Protein AF-A0A936RXZ1-F1 (afdb_monomer)

pLDDT: mean 81.0, std 16.96, range [34.03, 96.5]

Sequence (106 aa):
MSQTKLLEVGDKVYSTYLGKVRDLHIIDRVTKTLAISGGMRFRRDYDFRIYESGEHFSTCDYKIETPELAKEYFLLQFSRKLAKTDFSKFSEEKMTAIMNLIENNQ

Secondary structure (DSSP, 8-state):
----PPP-TT-EEEEEETTEEEEEEE--EE-SSEEEETTEEEESS--S----SSS----EEEEE--HHHHHHHHHHHHHHHHHH--GGGS-HHHHHHHHHHHHTT-

Structure (mmCIF, N/CA/C/O backbone):
data_AF-A0A936RXZ1-F1
#
_entry.id   AF-A0A936RXZ1-F1
#
loop_
_atom_site.group_PDB
_atom_site.id
_atom_site.type_symbol
_atom_site.label_atom_id
_atom_site.label_alt_id
_atom_site.label_comp_id
_atom_site.label_asym_id
_atom_site.label_entity_id
_atom_site.label_seq_id
_atom_site.pdbx_PDB_ins_code
_atom_site.Cartn_x
_atom_site.Cartn_y
_atom_site.Cartn_z
_atom_site.occupancy
_atom_site.B_iso_or_equiv
_atom_site.auth_seq_id
_atom_site.auth_comp_id
_atom_site.auth_asym_id
_atom_site.auth_atom_id
_atom_site.pdbx_PDB_model_num
ATOM 1 N N . MET A 1 1 ? 27.623 4.018 -11.075 1.00 38.81 1 MET A N 1
ATOM 2 C CA . MET A 1 1 ? 26.546 3.642 -12.015 1.00 38.81 1 MET A CA 1
ATOM 3 C C . MET A 1 1 ? 25.399 3.101 -11.181 1.00 38.81 1 MET A C 1
ATOM 5 O O . MET A 1 1 ? 25.616 2.124 -10.479 1.00 38.81 1 MET A O 1
ATOM 9 N N . SER A 1 2 ? 24.248 3.777 -11.151 1.00 44.78 2 SER A N 1
ATOM 10 C CA . SER A 1 2 ? 23.063 3.276 -10.441 1.00 44.78 2 SER A CA 1
ATOM 11 C C . SER A 1 2 ? 22.471 2.130 -11.262 1.00 44.78 2 SER A C 1
ATOM 13 O O . SER A 1 2 ? 22.161 2.331 -12.434 1.00 44.78 2 SER A O 1
ATOM 15 N N . GLN A 1 3 ? 22.394 0.921 -10.705 1.00 50.34 3 GLN A N 1
ATOM 16 C CA . GLN A 1 3 ? 21.667 -0.176 -11.344 1.00 50.34 3 GLN A CA 1
ATOM 17 C C . GLN A 1 3 ? 20.174 0.159 -11.304 1.00 50.34 3 GLN A C 1
ATOM 19 O O . GLN A 1 3 ? 19.572 0.201 -10.234 1.00 50.34 3 GLN A O 1
ATOM 24 N N . THR A 1 4 ? 19.574 0.396 -12.468 1.00 61.97 4 THR A N 1
ATOM 25 C CA . THR A 1 4 ? 18.123 0.529 -12.601 1.00 61.97 4 THR A CA 1
ATOM 26 C C . THR A 1 4 ? 17.476 -0.817 -12.274 1.00 61.97 4 THR A C 1
ATOM 28 O O . THR A 1 4 ? 17.585 -1.769 -13.051 1.00 61.97 4 THR A O 1
ATOM 31 N N . LYS A 1 5 ? 16.834 -0.923 -11.106 1.00 73.62 5 LYS A N 1
ATOM 32 C CA . LYS A 1 5 ? 16.063 -2.113 -10.729 1.00 73.62 5 LYS A CA 1
ATOM 33 C C . LYS A 1 5 ? 14.838 -2.217 -11.645 1.00 73.62 5 LYS A C 1
ATOM 35 O O . LYS A 1 5 ? 14.095 -1.250 -11.800 1.00 73.62 5 LYS A O 1
ATOM 40 N N . LEU A 1 6 ? 14.625 -3.391 -12.239 1.00 86.38 6 LEU A N 1
ATOM 41 C CA . LEU A 1 6 ? 13.404 -3.683 -12.988 1.00 86.38 6 LEU A CA 1
ATOM 42 C C . LEU A 1 6 ? 12.284 -4.087 -12.024 1.00 86.38 6 LEU A C 1
ATOM 44 O O . LEU A 1 6 ? 12.538 -4.818 -11.072 1.00 86.38 6 LEU A O 1
ATOM 48 N N . LEU A 1 7 ? 11.055 -3.653 -12.304 1.00 88.75 7 LEU A N 1
ATOM 49 C CA . LEU A 1 7 ? 9.866 -4.134 -11.608 1.00 88.75 7 LEU A CA 1
ATOM 50 C C . LEU A 1 7 ? 9.589 -5.601 -11.955 1.00 88.75 7 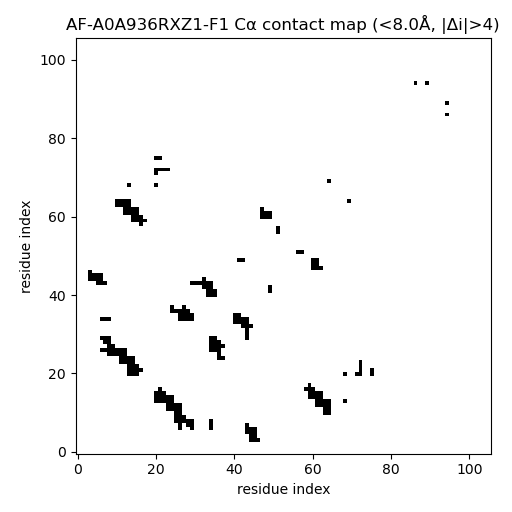LEU A C 1
ATOM 52 O O . LEU A 1 7 ? 9.655 -6.014 -13.123 1.00 88.75 7 LEU A O 1
ATOM 56 N N . GLU A 1 8 ? 9.221 -6.357 -10.929 1.00 92.69 8 GLU A N 1
ATOM 57 C CA . GLU A 1 8 ? 8.891 -7.777 -10.987 1.00 92.69 8 GLU A CA 1
ATOM 58 C C . GLU A 1 8 ? 7.514 -8.063 -10.376 1.00 92.69 8 GLU A C 1
ATOM 60 O O . GLU A 1 8 ? 6.924 -7.231 -9.688 1.00 92.69 8 GLU A O 1
ATOM 65 N N . VAL A 1 9 ? 6.968 -9.250 -10.652 1.00 95.00 9 VAL A N 1
ATOM 66 C CA . VAL A 1 9 ? 5.714 -9.695 -10.025 1.00 95.00 9 VAL A CA 1
ATOM 67 C C . VAL A 1 9 ? 5.915 -9.790 -8.514 1.00 95.00 9 VAL A C 1
ATOM 69 O O . VAL A 1 9 ? 6.897 -10.360 -8.049 1.00 95.00 9 VAL A O 1
ATOM 72 N N . GLY A 1 10 ? 4.974 -9.237 -7.754 1.00 95.00 10 GLY A N 1
ATOM 73 C CA . GLY A 1 10 ? 5.043 -9.137 -6.300 1.00 95.00 10 GLY A CA 1
ATOM 74 C C . GLY A 1 10 ? 5.686 -7.848 -5.786 1.00 95.00 10 GLY A C 1
ATOM 75 O O . GLY A 1 10 ? 5.509 -7.541 -4.606 1.00 95.00 10 GLY A O 1
ATOM 76 N N . ASP A 1 11 ? 6.357 -7.059 -6.638 1.00 92.50 11 ASP A N 1
ATOM 77 C CA . ASP A 1 11 ? 6.812 -5.730 -6.232 1.00 92.50 11 ASP A CA 1
ATOM 78 C C . ASP A 1 11 ? 5.610 -4.858 -5.851 1.00 92.50 11 ASP A C 1
ATOM 80 O O . ASP A 1 11 ? 4.525 -4.915 -6.439 1.00 92.50 11 ASP A O 1
ATOM 84 N N . LYS A 1 12 ? 5.831 -4.019 -4.845 1.00 93.38 12 LYS A N 1
ATOM 85 C CA . LYS A 1 12 ? 4.844 -3.090 -4.313 1.00 93.38 12 LYS A CA 1
ATOM 86 C C . LYS A 1 12 ? 5.200 -1.674 -4.726 1.00 93.38 12 LYS A C 1
ATOM 88 O O . LYS A 1 12 ? 6.317 -1.209 -4.494 1.00 93.38 12 LYS A O 1
ATOM 93 N N . VAL A 1 13 ? 4.226 -0.991 -5.308 1.00 90.81 13 VAL A N 1
ATOM 94 C CA . VAL A 1 13 ? 4.333 0.378 -5.798 1.00 90.81 13 VAL A CA 1
ATOM 95 C C . VAL A 1 13 ? 3.270 1.220 -5.108 1.00 90.81 13 VAL A C 1
ATOM 97 O O . VAL A 1 13 ? 2.076 0.971 -5.242 1.00 90.81 13 VAL A O 1
ATOM 100 N N . TYR A 1 14 ? 3.703 2.224 -4.361 1.00 91.12 14 TYR A N 1
ATOM 101 C CA . TYR A 1 14 ? 2.838 3.155 -3.654 1.00 91.12 14 TYR A CA 1
ATOM 102 C C . TYR A 1 14 ? 2.556 4.369 -4.528 1.00 91.12 14 TYR A C 1
ATOM 104 O O . TYR A 1 14 ? 3.485 4.957 -5.083 1.00 91.12 14 TYR A O 1
ATOM 112 N N . SER A 1 15 ? 1.290 4.768 -4.619 1.00 89.62 15 SER A N 1
ATOM 113 C CA . SER A 1 15 ? 0.923 6.071 -5.166 1.00 89.62 15 SER A CA 1
ATOM 114 C C . SER A 1 15 ? 1.011 7.126 -4.067 1.00 89.62 15 SER A C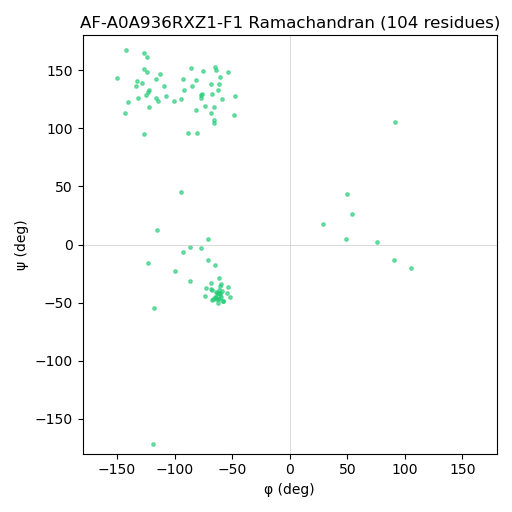 1
ATOM 116 O O . SER A 1 15 ? 0.584 6.921 -2.925 1.00 89.62 15 SER A O 1
ATOM 118 N N . THR A 1 16 ? 1.587 8.272 -4.401 1.00 86.62 16 THR A N 1
ATOM 119 C CA . THR A 1 16 ? 1.745 9.409 -3.501 1.00 86.62 16 THR A CA 1
ATOM 120 C C . THR A 1 16 ? 1.213 10.670 -4.162 1.00 86.62 16 THR A C 1
ATOM 122 O O . THR A 1 16 ? 1.428 10.890 -5.346 1.00 86.62 16 THR A O 1
ATOM 125 N N . TYR A 1 17 ? 0.519 11.508 -3.401 1.00 83.94 17 TYR A N 1
ATOM 126 C CA . TYR A 1 17 ? -0.000 12.794 -3.862 1.00 83.94 17 TYR A CA 1
ATOM 127 C C . TYR A 1 17 ? 0.374 13.862 -2.842 1.00 83.94 17 TYR A C 1
ATOM 129 O O . TYR A 1 17 ? 0.095 13.695 -1.652 1.00 83.94 17 TYR A O 1
ATOM 137 N N . LEU A 1 18 ? 1.023 14.940 -3.297 1.00 83.62 18 LEU A N 1
ATOM 138 C CA . LEU A 1 18 ? 1.557 16.000 -2.428 1.00 83.62 18 LEU A CA 1
ATOM 139 C C . LEU A 1 18 ? 2.402 15.434 -1.270 1.00 83.62 18 LEU A C 1
ATOM 141 O O . LEU A 1 18 ? 2.243 15.814 -0.111 1.00 83.62 18 LEU A O 1
ATOM 145 N N . GLY A 1 19 ? 3.261 14.460 -1.584 1.00 80.06 19 GLY A N 1
ATOM 146 C CA . GLY A 1 19 ? 4.160 13.826 -0.619 1.00 80.06 19 GLY A CA 1
ATOM 147 C C . GLY A 1 19 ? 3.511 12.823 0.340 1.00 80.06 19 GLY A C 1
ATOM 148 O O . GLY A 1 19 ? 4.222 12.278 1.172 1.00 80.06 19 GLY A O 1
ATOM 149 N N . LYS A 1 20 ? 2.204 12.545 0.233 1.00 86.50 20 LYS A N 1
ATOM 150 C CA . LYS A 1 20 ? 1.501 11.588 1.105 1.00 86.50 20 LYS A CA 1
ATOM 151 C C . LYS A 1 20 ? 1.111 10.322 0.357 1.00 86.50 20 LYS A C 1
ATOM 153 O O . LYS A 1 20 ? 0.557 10.419 -0.738 1.00 86.50 20 LYS A O 1
ATOM 158 N N . VAL A 1 21 ? 1.319 9.155 0.969 1.00 92.12 21 VAL A N 1
ATOM 159 C CA . VAL A 1 21 ? 0.831 7.873 0.437 1.00 92.12 21 VAL A CA 1
ATOM 160 C C . VAL A 1 21 ? -0.698 7.868 0.334 1.00 92.12 21 VAL A C 1
ATOM 162 O O . VAL A 1 21 ? -1.402 8.353 1.223 1.00 92.12 21 VAL A O 1
ATOM 165 N N . ARG A 1 22 ? -1.220 7.325 -0.770 1.00 91.19 22 ARG A N 1
ATOM 166 C CA . ARG A 1 22 ? -2.656 7.213 -1.051 1.00 91.19 22 ARG A CA 1
ATOM 167 C C . ARG A 1 22 ? -3.099 5.767 -1.186 1.00 91.19 22 ARG A C 1
ATOM 169 O O . ARG A 1 22 ? -4.005 5.362 -0.456 1.00 91.19 22 ARG A O 1
ATOM 176 N N . ASP A 1 23 ? -2.449 5.023 -2.074 1.00 91.75 23 ASP A N 1
ATOM 177 C CA . ASP A 1 23 ? -2.793 3.644 -2.401 1.00 91.75 23 ASP A CA 1
ATOM 178 C C . ASP A 1 23 ? -1.545 2.788 -2.650 1.00 91.75 23 ASP A C 1
ATOM 180 O O . ASP A 1 23 ? -0.423 3.288 -2.769 1.00 91.75 23 ASP A O 1
ATOM 184 N N . LEU A 1 24 ? -1.765 1.476 -2.693 1.00 94.25 24 LEU A N 1
ATOM 185 C CA . LEU A 1 24 ? -0.760 0.452 -2.940 1.00 94.25 24 LEU A CA 1
ATOM 186 C C . LEU A 1 24 ? -1.177 -0.383 -4.151 1.00 94.25 24 LEU A C 1
ATOM 188 O O . LEU A 1 24 ? -2.289 -0.907 -4.205 1.00 94.25 24 LEU A O 1
ATOM 192 N N . HIS A 1 25 ? -0.239 -0.567 -5.070 1.00 92.81 25 HIS A N 1
ATOM 193 C CA . HIS A 1 25 ? -0.348 -1.414 -6.245 1.00 92.81 25 HIS A CA 1
ATOM 194 C C . HIS A 1 25 ? 0.652 -2.559 -6.111 1.00 92.81 25 HIS A C 1
ATOM 196 O O . HIS A 1 25 ? 1.848 -2.328 -5.942 1.00 92.81 25 HIS A O 1
ATOM 202 N N . ILE A 1 26 ? 0.169 -3.796 -6.174 1.00 95.62 26 ILE A N 1
ATOM 203 C CA . ILE A 1 26 ? 1.023 -4.989 -6.199 1.00 95.62 26 ILE A CA 1
ATOM 204 C C . ILE A 1 26 ? 1.106 -5.444 -7.648 1.00 95.62 26 ILE A C 1
ATOM 206 O O . ILE A 1 26 ? 0.067 -5.658 -8.277 1.00 95.62 26 ILE A O 1
ATOM 210 N N . ILE A 1 27 ? 2.316 -5.560 -8.185 1.00 94.19 27 ILE A N 1
ATOM 211 C CA . ILE A 1 27 ? 2.512 -6.004 -9.562 1.00 94.19 27 ILE A CA 1
ATOM 212 C C . ILE A 1 27 ? 2.064 -7.463 -9.681 1.00 94.19 27 ILE A C 1
ATOM 214 O O . ILE A 1 27 ? 2.625 -8.346 -9.038 1.00 94.19 27 ILE A O 1
ATOM 218 N N . ASP A 1 28 ? 1.061 -7.719 -10.515 1.00 96.50 28 ASP A N 1
ATOM 219 C CA . ASP A 1 28 ? 0.500 -9.051 -10.764 1.00 96.50 28 ASP A CA 1
ATOM 220 C C . ASP 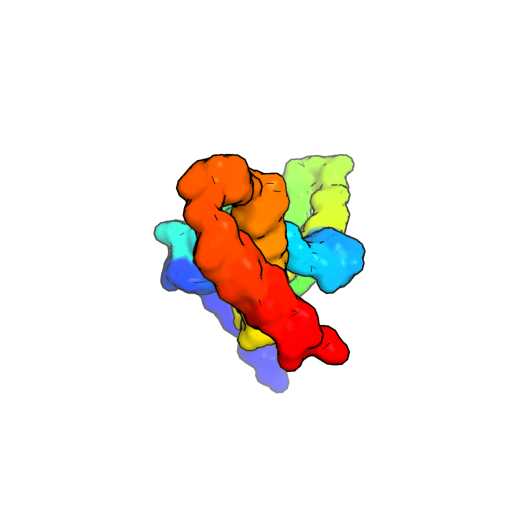A 1 28 ? 1.031 -9.681 -12.059 1.00 96.50 28 ASP A C 1
ATOM 222 O O . ASP A 1 28 ? 1.049 -10.904 -12.208 1.00 96.50 28 ASP A O 1
ATOM 226 N N . ARG A 1 29 ? 1.511 -8.856 -12.995 1.00 94.06 29 ARG A N 1
ATOM 227 C CA . ARG A 1 29 ? 2.007 -9.302 -14.296 1.00 94.06 29 ARG A CA 1
ATOM 228 C C . ARG A 1 29 ? 3.100 -8.383 -14.814 1.00 94.06 29 ARG A C 1
ATOM 230 O O . ARG A 1 29 ? 3.009 -7.163 -14.711 1.00 94.06 29 ARG A O 1
ATOM 237 N N . VAL A 1 30 ? 4.093 -8.968 -15.477 1.00 93.19 30 VAL A N 1
ATOM 238 C CA . VAL A 1 30 ? 5.136 -8.228 -16.197 1.00 93.19 30 VAL A CA 1
ATOM 239 C C . VAL A 1 30 ? 5.210 -8.659 -17.657 1.00 93.19 30 VAL A C 1
ATOM 241 O O . VAL A 1 30 ? 4.936 -9.804 -18.009 1.00 93.19 30 VAL A O 1
ATOM 244 N N . THR A 1 31 ? 5.584 -7.724 -18.520 1.00 90.50 31 THR A N 1
ATOM 245 C CA . THR A 1 31 ? 5.930 -7.951 -19.923 1.00 90.50 31 THR A CA 1
ATOM 246 C C . THR A 1 31 ? 7.386 -7.539 -20.155 1.00 90.50 31 THR A C 1
ATOM 248 O O . THR A 1 31 ? 8.136 -7.245 -19.218 1.00 90.50 31 THR A O 1
ATOM 251 N N . LYS A 1 32 ? 7.829 -7.507 -21.417 1.00 88.62 32 LYS A N 1
ATOM 252 C CA . LYS A 1 32 ? 9.173 -7.023 -21.756 1.00 88.62 32 LYS A CA 1
ATOM 253 C C . LYS A 1 32 ? 9.396 -5.567 -21.322 1.00 88.62 32 LYS A C 1
ATOM 255 O O . LYS A 1 32 ? 10.504 -5.229 -20.929 1.00 88.62 32 LYS A O 1
ATOM 260 N N . THR A 1 33 ? 8.362 -4.729 -21.377 1.00 86.56 33 THR A N 1
ATOM 261 C CA . THR A 1 33 ? 8.479 -3.273 -21.181 1.00 86.56 33 THR A CA 1
ATOM 262 C C . THR A 1 33 ? 7.599 -2.719 -20.066 1.00 86.56 33 THR A C 1
ATOM 264 O O . THR A 1 33 ? 7.842 -1.598 -19.621 1.00 86.56 33 THR A O 1
ATOM 267 N N . LEU A 1 34 ? 6.599 -3.477 -19.603 1.00 88.62 34 LEU A N 1
ATOM 268 C CA . LEU A 1 34 ? 5.614 -3.007 -18.631 1.00 88.62 34 LEU A CA 1
ATOM 269 C C . LEU A 1 34 ? 5.501 -3.935 -17.420 1.00 88.62 34 LEU A C 1
ATOM 271 O O . LEU A 1 34 ? 5.663 -5.147 -17.538 1.00 88.62 34 LEU A O 1
ATOM 275 N N . ALA A 1 35 ? 5.142 -3.358 -16.282 1.00 90.06 35 ALA A N 1
ATOM 276 C CA . ALA A 1 35 ? 4.605 -4.032 -15.108 1.00 90.06 35 ALA A CA 1
ATOM 277 C C . ALA A 1 35 ? 3.140 -3.606 -14.918 1.00 90.06 35 ALA A C 1
ATOM 279 O O . ALA A 1 35 ? 2.758 -2.499 -15.298 1.00 90.06 35 ALA A O 1
ATOM 280 N N . ILE A 1 36 ? 2.289 -4.494 -14.415 1.00 90.44 36 ILE A N 1
ATOM 281 C CA . ILE A 1 36 ? 0.833 -4.321 -14.396 1.00 90.44 36 ILE A CA 1
ATOM 282 C C . ILE A 1 36 ? 0.293 -4.664 -13.005 1.00 90.44 36 ILE A C 1
ATOM 284 O O . ILE A 1 36 ? 0.788 -5.593 -12.375 1.00 90.44 36 ILE A O 1
ATOM 288 N N . SER A 1 37 ? -0.693 -3.897 -12.533 1.00 92.00 37 SER A N 1
ATOM 289 C CA . SER A 1 37 ? -1.416 -4.133 -11.275 1.00 92.00 37 SER A CA 1
ATOM 290 C C . SER A 1 37 ? -2.890 -3.769 -11.440 1.00 92.00 37 SER A C 1
ATOM 292 O O . SER A 1 37 ? -3.199 -2.597 -11.661 1.00 92.00 37 SER A O 1
ATOM 294 N N . GLY A 1 38 ? -3.807 -4.741 -11.389 1.00 82.06 38 GLY A N 1
ATOM 295 C CA . GLY A 1 38 ? -5.258 -4.483 -11.368 1.00 82.06 38 GLY A CA 1
ATOM 296 C C . GLY A 1 38 ? -5.788 -3.602 -12.514 1.00 82.06 38 GLY A C 1
ATOM 297 O O . GLY A 1 38 ? -6.786 -2.910 -12.346 1.00 82.06 38 GLY A O 1
ATOM 298 N N . GLY A 1 39 ? -5.100 -3.580 -13.663 1.00 82.62 39 GLY A N 1
ATOM 299 C CA . GLY A 1 39 ? -5.411 -2.735 -14.827 1.00 82.62 39 GLY A CA 1
ATOM 300 C C . GLY A 1 39 ? -4.471 -1.540 -15.041 1.00 82.62 39 GLY A C 1
ATOM 301 O O . GLY A 1 39 ? -4.346 -1.071 -16.174 1.00 82.62 39 GLY A O 1
ATOM 302 N N . MET A 1 40 ? -3.745 -1.098 -14.012 1.00 85.44 40 MET A N 1
ATOM 303 C CA . MET A 1 40 ? -2.727 -0.048 -14.126 1.00 85.44 40 MET A CA 1
ATOM 304 C C . MET A 1 40 ? -1.456 -0.571 -14.785 1.00 85.44 40 MET A C 1
ATOM 306 O O . MET A 1 40 ? -1.116 -1.747 -14.652 1.00 85.44 40 MET A O 1
ATOM 310 N N . ARG A 1 41 ? -0.752 0.307 -15.506 1.00 87.00 41 ARG A N 1
ATOM 311 C CA . ARG A 1 41 ? 0.462 -0.027 -16.259 1.00 87.00 41 ARG A CA 1
ATOM 312 C C . ARG A 1 41 ? 1.599 0.888 -15.832 1.00 87.00 41 ARG A C 1
ATOM 314 O O . ARG A 1 41 ? 1.474 2.106 -15.878 1.00 87.00 41 ARG A O 1
ATOM 321 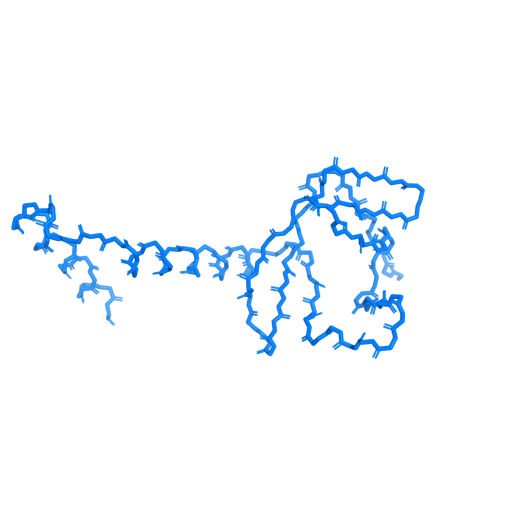N N . PHE A 1 42 ? 2.720 0.281 -15.488 1.00 82.81 42 PHE A N 1
ATOM 322 C CA . PHE A 1 42 ? 3.963 0.937 -15.119 1.00 82.81 42 PHE A CA 1
ATOM 323 C C . PHE A 1 42 ? 5.016 0.565 -16.163 1.00 82.81 42 PHE A C 1
ATOM 325 O O . PHE A 1 42 ? 5.047 -0.570 -16.638 1.00 82.81 42 PHE A O 1
ATOM 332 N N . ARG A 1 43 ? 5.901 1.496 -16.525 1.00 84.00 43 ARG A N 1
ATOM 333 C CA . ARG A 1 43 ? 7.169 1.152 -17.184 1.00 84.00 43 ARG A CA 1
ATOM 334 C C . ARG A 1 43 ? 7.916 0.111 -16.330 1.00 84.00 43 ARG A C 1
ATOM 336 O O . ARG A 1 43 ? 7.744 0.092 -15.119 1.00 84.00 43 ARG A O 1
ATOM 343 N N .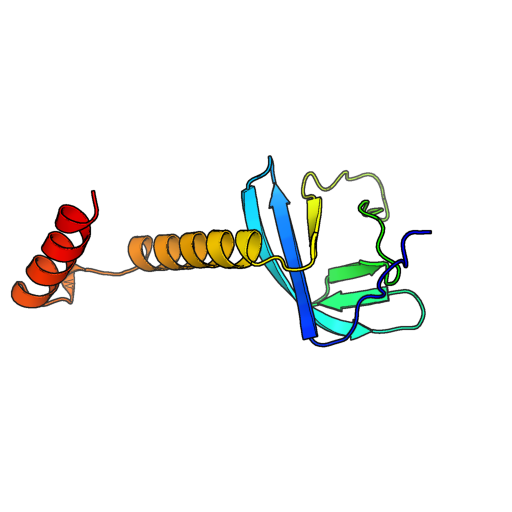 ARG A 1 44 ? 8.691 -0.798 -16.917 1.00 83.06 44 ARG A N 1
ATOM 344 C CA . ARG A 1 44 ? 9.356 -1.860 -16.136 1.00 83.06 44 ARG A CA 1
ATOM 345 C C . ARG A 1 44 ? 10.708 -1.435 -15.554 1.00 83.06 44 ARG A C 1
ATOM 347 O O . ARG A 1 44 ? 11.089 -1.908 -14.497 1.00 83.06 44 ARG A O 1
ATOM 354 N N . ASP A 1 45 ? 11.425 -0.555 -16.227 1.00 77.81 45 ASP A N 1
ATOM 355 C CA . ASP A 1 45 ? 12.805 -0.120 -15.968 1.00 77.81 45 ASP A CA 1
ATOM 356 C C . ASP A 1 45 ? 12.888 1.154 -15.116 1.00 77.81 45 ASP A C 1
ATOM 358 O O . ASP A 1 45 ? 13.600 2.089 -15.460 1.00 77.81 45 ASP A O 1
ATOM 362 N N . TYR A 1 46 ? 12.106 1.239 -14.042 1.00 66.50 46 TYR A N 1
ATOM 363 C CA . TYR A 1 46 ? 11.714 2.531 -13.478 1.00 66.50 46 TYR A CA 1
ATOM 364 C C . TYR A 1 46 ? 12.846 3.464 -13.030 1.00 66.50 46 TYR A C 1
ATOM 366 O O . TYR A 1 46 ? 13.614 3.147 -12.123 1.00 66.50 46 TYR A O 1
ATOM 374 N N . ASP A 1 47 ? 12.801 4.679 -13.589 1.00 54.03 47 ASP A N 1
ATOM 375 C CA . ASP A 1 47 ? 13.383 5.915 -13.063 1.00 54.03 47 ASP A CA 1
ATOM 376 C C . ASP A 1 47 ? 12.258 6.986 -13.020 1.00 54.03 47 ASP A C 1
ATOM 378 O O . ASP A 1 47 ? 11.847 7.552 -14.032 1.00 54.03 47 ASP A O 1
ATOM 382 N N . PHE A 1 48 ? 11.635 7.106 -11.843 1.00 53.84 48 PHE A N 1
ATOM 383 C CA . PHE A 1 48 ? 10.730 8.131 -11.274 1.00 53.84 48 PHE A CA 1
ATOM 384 C C . PHE A 1 48 ? 9.766 9.032 -12.096 1.00 53.84 48 PHE A C 1
ATOM 386 O O . PHE A 1 48 ? 9.278 10.001 -11.517 1.00 53.84 48 PHE A O 1
ATOM 393 N N . ARG A 1 49 ? 9.379 8.781 -13.358 1.00 45.12 49 ARG A N 1
ATOM 394 C CA . ARG A 1 49 ? 8.288 9.567 -14.006 1.00 45.12 49 ARG A CA 1
ATOM 395 C C . ARG A 1 49 ? 7.354 8.719 -14.875 1.00 45.12 49 ARG A C 1
ATOM 397 O O . ARG A 1 49 ? 7.798 8.081 -15.827 1.00 45.12 49 ARG A O 1
ATOM 404 N N . ILE A 1 50 ? 6.050 8.742 -14.578 1.00 49.81 50 ILE A N 1
ATOM 405 C CA . ILE A 1 50 ? 5.018 8.163 -15.454 1.00 49.81 50 ILE A CA 1
ATOM 406 C C . ILE A 1 50 ? 4.748 9.101 -16.625 1.00 49.81 50 ILE A C 1
ATOM 408 O O . ILE A 1 50 ? 4.458 10.277 -16.430 1.00 49.81 50 ILE A O 1
ATOM 412 N N . TYR A 1 51 ? 4.799 8.543 -17.835 1.00 40.78 51 TYR A N 1
ATOM 413 C CA . TYR A 1 51 ? 4.063 9.058 -18.984 1.00 40.78 51 TYR A CA 1
ATOM 414 C C . TYR A 1 51 ? 2.628 8.545 -18.893 1.00 40.78 51 TYR A C 1
ATOM 416 O O . TYR A 1 51 ? 2.402 7.338 -18.995 1.00 40.78 51 TYR A O 1
ATOM 424 N N . GLU A 1 52 ? 1.666 9.445 -18.725 1.00 41.09 52 GLU A N 1
ATOM 425 C CA . GLU A 1 52 ? 0.291 9.141 -19.100 1.00 41.09 52 GLU A CA 1
ATOM 426 C C . GLU A 1 52 ? 0.197 9.238 -20.626 1.00 41.09 52 GLU A C 1
ATOM 428 O O . GLU A 1 52 ? 0.668 10.194 -21.248 1.00 41.09 52 GLU A O 1
ATOM 433 N N . SER A 1 53 ? -0.366 8.210 -21.256 1.00 36.94 53 SER A N 1
ATOM 434 C CA . SER A 1 53 ? -0.778 8.298 -22.649 1.00 36.94 53 SER A CA 1
ATOM 435 C C . SER A 1 53 ? -1.925 9.307 -22.747 1.00 36.94 53 SER A C 1
ATOM 437 O O . SER A 1 53 ? -3.050 8.973 -22.388 1.00 36.94 53 SER A O 1
ATOM 439 N N . GLY A 1 54 ? -1.636 10.508 -23.248 1.00 35.75 54 GLY A N 1
ATOM 440 C CA . GLY A 1 54 ? -2.635 11.518 -23.610 1.00 35.75 54 GLY A CA 1
ATOM 441 C C . GLY A 1 54 ? -2.986 12.494 -22.484 1.00 35.75 54 GLY A C 1
ATOM 442 O O . GLY A 1 54 ? -3.706 12.143 -21.563 1.00 35.75 54 GLY A O 1
ATOM 443 N N . GLU A 1 55 ? -2.476 13.725 -22.604 1.00 34.03 55 GLU A N 1
ATOM 444 C CA . GLU A 1 55 ? -3.019 15.018 -22.123 1.00 34.03 55 GLU A CA 1
ATOM 445 C C . GLU A 1 55 ? -3.523 15.200 -20.675 1.00 34.03 55 GLU A C 1
ATOM 447 O O . GLU A 1 55 ? -3.960 16.295 -20.311 1.00 34.03 55 GLU A O 1
ATOM 452 N N . HIS A 1 56 ? -3.400 14.214 -19.796 1.00 38.62 56 HI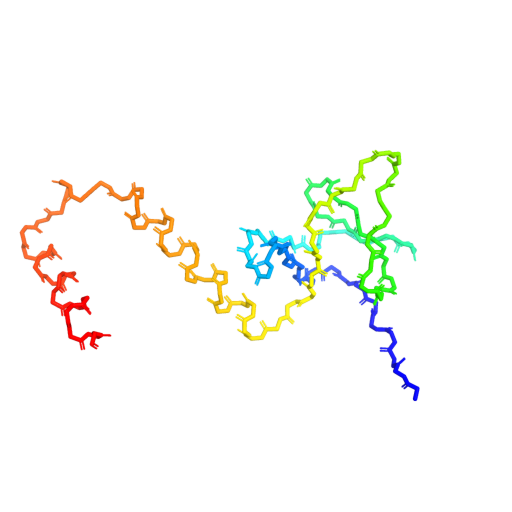S A N 1
ATOM 453 C CA . HIS A 1 56 ? -3.644 14.374 -18.368 1.00 38.62 56 HIS A CA 1
ATOM 454 C C . HIS A 1 56 ? -2.342 14.134 -17.609 1.00 38.62 56 HIS A C 1
ATOM 456 O O . HIS A 1 56 ? -1.629 13.167 -17.837 1.00 38.62 56 HIS A O 1
ATOM 462 N N . PHE A 1 57 ? -1.964 15.100 -16.774 1.00 44.81 57 PHE A N 1
ATOM 463 C CA . PHE A 1 57 ? -0.887 14.927 -15.813 1.00 44.81 57 PHE A CA 1
ATOM 464 C C . PHE A 1 57 ? -1.527 14.358 -14.552 1.00 44.81 57 PHE A C 1
ATOM 466 O O . PHE A 1 57 ? -2.067 15.106 -13.734 1.00 44.81 57 PHE A O 1
ATOM 473 N N . SER A 1 58 ? -1.489 13.038 -14.383 1.00 52.28 58 SER A N 1
ATOM 474 C CA . SER A 1 58 ? -1.671 12.412 -13.078 1.00 52.28 58 SER A CA 1
ATOM 475 C C . SER A 1 58 ? -0.763 13.126 -12.071 1.00 52.28 58 SER A C 1
ATOM 477 O O . SER A 1 58 ? 0.458 13.011 -12.115 1.00 52.28 58 SER A O 1
ATOM 479 N N . THR A 1 59 ? -1.367 13.854 -11.136 1.00 63.06 59 THR A N 1
ATOM 480 C CA . THR A 1 59 ? -0.679 14.539 -10.027 1.00 63.06 59 THR A CA 1
ATOM 481 C C . THR A 1 59 ? -0.134 13.573 -8.967 1.00 63.06 59 THR A C 1
ATOM 483 O O . THR A 1 59 ? 0.363 13.999 -7.923 1.00 63.06 59 THR A O 1
ATOM 486 N N . CYS A 1 60 ? -0.253 12.268 -9.214 1.00 72.62 60 CYS A N 1
ATOM 487 C CA . CYS A 1 60 ? 0.248 11.210 -8.360 1.00 72.62 60 CYS A CA 1
ATOM 488 C C . CYS A 1 60 ? 1.636 10.753 -8.825 1.00 72.62 60 CYS A C 1
ATOM 490 O O . CYS A 1 60 ? 1.809 10.325 -9.968 1.00 72.62 60 CYS A O 1
ATOM 492 N N . ASP A 1 61 ? 2.594 10.781 -7.904 1.00 81.19 61 ASP A N 1
ATOM 493 C CA . ASP A 1 61 ? 3.898 10.140 -8.046 1.00 81.19 61 ASP A CA 1
ATOM 494 C C . ASP A 1 61 ? 3.808 8.677 -7.605 1.00 81.19 61 ASP A C 1
ATOM 496 O O . ASP A 1 61 ? 3.035 8.339 -6.709 1.00 81.19 61 ASP A O 1
ATOM 500 N N . TYR A 1 62 ? 4.649 7.813 -8.169 1.00 83.94 62 TYR A N 1
ATOM 501 C CA . TYR A 1 62 ? 4.677 6.390 -7.835 1.00 83.94 62 TYR A CA 1
ATOM 502 C C . TYR A 1 62 ? 6.064 5.984 -7.353 1.00 83.94 62 TYR A C 1
ATOM 504 O O . TYR A 1 62 ? 7.073 6.337 -7.966 1.00 83.94 62 TYR A O 1
ATOM 512 N N . LYS A 1 63 ? 6.115 5.254 -6.237 1.00 85.62 63 LYS A N 1
ATOM 513 C CA . LYS A 1 63 ? 7.361 4.897 -5.548 1.00 85.62 63 LYS A CA 1
ATOM 514 C C . LYS A 1 63 ? 7.369 3.416 -5.184 1.00 85.62 63 LYS A C 1
ATOM 516 O O . LYS A 1 63 ? 6.367 2.895 -4.702 1.00 85.62 63 LYS A O 1
ATOM 521 N N . ILE A 1 64 ? 8.495 2.742 -5.405 1.00 87.69 64 ILE A N 1
ATOM 522 C CA . ILE A 1 64 ? 8.706 1.360 -4.942 1.00 87.69 64 ILE A CA 1
ATOM 523 C C . ILE A 1 64 ? 8.688 1.334 -3.409 1.00 87.69 64 ILE A C 1
ATOM 525 O O . ILE A 1 64 ? 9.049 2.322 -2.771 1.00 87.69 64 ILE A O 1
ATOM 529 N N . GLU A 1 65 ? 8.260 0.212 -2.830 1.00 89.75 65 GLU A N 1
ATOM 530 C CA . GLU A 1 65 ? 8.262 0.003 -1.384 1.00 89.75 65 GLU A CA 1
ATOM 531 C C . GLU A 1 65 ? 9.589 0.382 -0.721 1.00 89.75 65 GLU A C 1
ATOM 533 O O . GLU A 1 65 ? 10.660 -0.114 -1.073 1.00 89.75 65 GLU A O 1
ATOM 538 N N . THR A 1 66 ? 9.464 1.212 0.310 1.00 90.62 66 THR A N 1
ATOM 539 C CA . THR A 1 66 ? 10.462 1.396 1.361 1.00 90.62 66 THR A CA 1
ATOM 540 C C . THR A 1 66 ? 9.798 1.126 2.716 1.00 90.62 66 THR A C 1
ATOM 542 O O . THR A 1 66 ? 8.562 1.175 2.807 1.00 90.62 66 THR A O 1
ATOM 545 N N . PRO A 1 67 ? 10.570 0.853 3.784 1.00 93.06 67 PRO A N 1
ATOM 546 C CA . PRO A 1 67 ? 10.015 0.688 5.128 1.00 93.06 67 PRO A CA 1
ATOM 547 C C . PRO A 1 67 ? 9.152 1.877 5.577 1.00 93.06 67 PRO A C 1
ATOM 549 O O . PRO A 1 67 ? 8.120 1.692 6.221 1.00 93.06 67 PRO A O 1
ATOM 552 N N . GLU A 1 68 ? 9.537 3.095 5.195 1.00 92.12 68 GLU A N 1
ATOM 553 C CA . GLU A 1 68 ? 8.824 4.331 5.520 1.00 92.12 68 GLU A CA 1
ATOM 554 C C . GLU A 1 68 ? 7.469 4.385 4.811 1.00 92.12 68 GLU A C 1
ATOM 556 O O . GLU A 1 68 ? 6.446 4.604 5.460 1.00 92.12 68 GLU A O 1
ATOM 561 N N . LEU A 1 69 ? 7.436 4.101 3.504 1.00 90.62 69 LEU A N 1
ATOM 562 C CA . LEU A 1 69 ? 6.192 4.079 2.728 1.00 90.62 69 LEU A CA 1
ATOM 563 C C . LEU A 1 69 ? 5.235 2.986 3.212 1.00 90.62 69 LEU A C 1
ATOM 565 O O . LEU A 1 69 ? 4.033 3.227 3.336 1.00 90.62 69 LEU A O 1
ATOM 569 N N . ALA A 1 70 ? 5.758 1.802 3.536 1.00 94.19 70 ALA A N 1
ATOM 570 C CA . ALA A 1 70 ? 4.961 0.713 4.092 1.00 94.19 70 ALA A CA 1
ATOM 571 C C . ALA A 1 70 ? 4.331 1.106 5.438 1.00 94.19 70 ALA A C 1
ATOM 573 O O . ALA A 1 70 ? 3.149 0.843 5.678 1.00 94.19 70 ALA A O 1
ATOM 574 N N . LYS A 1 71 ? 5.096 1.790 6.300 1.00 95.00 71 LYS A N 1
ATOM 575 C CA . LYS A 1 71 ? 4.603 2.318 7.576 1.00 95.00 71 LYS A CA 1
ATOM 576 C C . LYS A 1 71 ? 3.526 3.387 7.372 1.00 95.00 71 LYS A C 1
ATOM 578 O O . LYS A 1 71 ? 2.479 3.316 8.014 1.00 95.00 71 LYS A O 1
ATOM 583 N N . GLU A 1 72 ? 3.746 4.352 6.481 1.00 94.94 72 GLU A N 1
ATOM 584 C CA . GLU A 1 72 ? 2.754 5.389 6.167 1.00 94.94 72 GLU A CA 1
ATOM 585 C C . GLU A 1 72 ? 1.448 4.790 5.639 1.00 94.94 72 GLU A C 1
ATOM 587 O O . GLU A 1 72 ? 0.360 5.151 6.095 1.00 94.94 72 GLU A O 1
ATOM 592 N N . TYR A 1 73 ? 1.544 3.826 4.721 1.00 95.69 73 TYR A N 1
ATOM 593 C CA . TYR A 1 73 ? 0.374 3.141 4.187 1.00 95.69 73 TYR A CA 1
ATOM 594 C C . TYR A 1 73 ? -0.381 2.356 5.257 1.00 95.69 73 TYR A C 1
ATOM 596 O O . TYR A 1 73 ? -1.612 2.397 5.300 1.00 95.69 73 TYR A O 1
ATOM 604 N N . PHE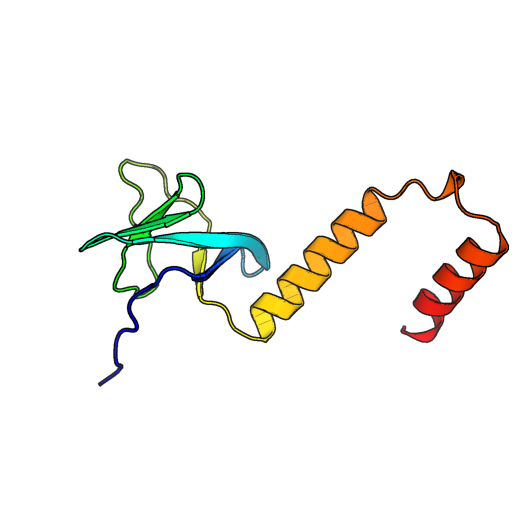 A 1 74 ? 0.336 1.667 6.148 1.00 95.06 74 PHE A N 1
ATOM 605 C CA . PHE A 1 74 ? -0.278 0.972 7.274 1.00 95.06 74 PHE A CA 1
ATOM 606 C C . PHE A 1 74 ? -1.088 1.937 8.148 1.00 95.06 74 PHE A C 1
ATOM 608 O O . PHE A 1 74 ? -2.256 1.668 8.428 1.00 95.06 74 PHE A O 1
ATOM 615 N N . LEU A 1 75 ? -0.515 3.088 8.520 1.00 92.88 75 LEU A N 1
ATOM 616 C CA . LEU A 1 75 ? -1.207 4.108 9.316 1.00 92.88 75 LEU A CA 1
ATOM 617 C C . LEU A 1 75 ? -2.442 4.665 8.590 1.00 92.88 75 LEU A C 1
ATOM 619 O O . LEU A 1 75 ? -3.500 4.854 9.199 1.00 92.88 75 LEU A O 1
ATOM 623 N N . LEU A 1 76 ? -2.350 4.875 7.275 1.00 94.00 76 LEU A N 1
ATOM 624 C CA . LEU A 1 76 ? -3.487 5.282 6.451 1.00 94.00 76 LEU A CA 1
ATOM 625 C C . LEU A 1 76 ? -4.610 4.231 6.450 1.00 94.00 76 LEU A C 1
ATOM 627 O O . LEU A 1 76 ? -5.778 4.569 6.625 1.00 94.00 76 LEU A O 1
ATOM 631 N N . GLN A 1 77 ? -4.289 2.954 6.252 1.00 94.38 77 GLN A N 1
ATOM 632 C CA . GLN A 1 77 ? -5.295 1.887 6.253 1.00 94.38 77 GLN A CA 1
ATOM 633 C C . GLN A 1 77 ? -5.905 1.687 7.641 1.00 94.38 77 GLN A C 1
ATOM 635 O O . GLN A 1 77 ? -7.118 1.506 7.768 1.00 94.38 77 GLN A O 1
ATOM 640 N N . PHE A 1 78 ? -5.086 1.784 8.686 1.00 91.25 78 PHE A N 1
ATOM 641 C CA . PHE A 1 78 ? -5.535 1.700 10.067 1.00 91.25 78 PHE A CA 1
ATOM 642 C C . PHE A 1 78 ? -6.511 2.832 10.412 1.00 91.25 78 PHE A C 1
ATOM 644 O O . PHE A 1 78 ? -7.625 2.564 10.860 1.00 91.25 78 PHE A O 1
ATOM 651 N N . SER A 1 79 ? -6.155 4.085 10.110 1.00 89.88 79 SER A N 1
ATOM 652 C CA . SER A 1 79 ? -7.038 5.244 10.311 1.00 89.88 79 SER A CA 1
ATOM 653 C C . SER A 1 79 ? -8.340 5.142 9.508 1.00 89.88 79 SER A C 1
ATOM 655 O O . SER A 1 79 ? -9.417 5.367 10.059 1.00 89.88 79 SER A O 1
ATOM 657 N N . ARG A 1 80 ? -8.283 4.715 8.236 1.00 92.38 80 ARG A N 1
ATOM 658 C CA . ARG A 1 80 ? -9.480 4.446 7.415 1.00 92.38 80 ARG A CA 1
ATOM 659 C C . ARG A 1 80 ? -10.381 3.383 8.045 1.00 92.38 80 ARG A C 1
ATOM 661 O O . ARG A 1 80 ? -11.603 3.517 7.995 1.00 92.38 80 ARG A O 1
ATOM 668 N N . LYS A 1 81 ? -9.798 2.325 8.616 1.00 90.88 81 LYS A N 1
ATOM 669 C CA . LYS A 1 81 ? -10.544 1.260 9.293 1.00 90.88 81 LYS A CA 1
ATOM 670 C C . LYS A 1 81 ? -11.213 1.779 10.562 1.00 90.88 81 LYS A C 1
ATOM 672 O O . LYS A 1 81 ? -12.402 1.533 10.733 1.00 90.88 81 LYS A O 1
ATOM 677 N N . LEU A 1 82 ? -10.494 2.528 11.401 1.00 87.56 82 LEU A N 1
ATOM 678 C CA . LEU A 1 82 ? -11.060 3.150 12.601 1.00 87.56 82 LEU A CA 1
ATOM 679 C C . LEU A 1 82 ? -12.234 4.071 12.255 1.00 87.56 82 LEU A C 1
ATOM 681 O O . LEU A 1 82 ? -13.308 3.910 12.818 1.00 87.56 82 LEU A O 1
ATOM 685 N N . ALA A 1 83 ? -12.074 4.952 11.264 1.00 88.38 83 ALA A N 1
ATOM 686 C CA . ALA A 1 83 ? -13.126 5.880 10.842 1.00 88.38 83 ALA A CA 1
ATOM 687 C C . ALA A 1 83 ? -14.399 5.181 10.326 1.00 88.38 83 ALA A C 1
ATOM 689 O O . ALA A 1 83 ? -15.490 5.735 10.420 1.00 88.38 83 ALA A O 1
ATOM 690 N N . LYS A 1 84 ? -14.269 3.971 9.767 1.00 90.62 84 LYS A N 1
ATOM 691 C CA . LYS A 1 84 ? -15.395 3.161 9.270 1.00 90.62 84 LYS A CA 1
ATOM 692 C C . LYS A 1 84 ? -15.949 2.180 10.305 1.00 90.62 84 LYS A C 1
ATOM 694 O O . LYS A 1 84 ? -16.923 1.488 10.014 1.00 90.62 84 LYS A O 1
ATOM 699 N N . THR A 1 85 ? -15.305 2.047 11.461 1.00 89.44 85 THR A N 1
ATOM 700 C CA . THR A 1 85 ? -15.719 1.083 12.480 1.00 89.44 85 THR A CA 1
ATOM 701 C C . THR A 1 85 ? -16.934 1.622 13.222 1.00 89.44 85 THR A C 1
ATOM 703 O O . THR A 1 85 ? -16.918 2.727 13.753 1.00 89.44 85 THR A O 1
ATOM 706 N N . ASP A 1 86 ? -17.996 0.822 13.263 1.00 88.31 86 ASP A N 1
ATOM 707 C CA . ASP A 1 86 ? -19.174 1.108 14.073 1.00 88.31 86 ASP A CA 1
ATOM 708 C C . ASP A 1 86 ? -18.909 0.700 15.526 1.00 88.31 86 ASP A C 1
ATOM 710 O O . ASP A 1 86 ? -19.038 -0.467 15.910 1.00 88.31 86 ASP A O 1
ATOM 714 N N . PHE A 1 87 ? -18.504 1.683 16.324 1.00 86.75 87 PHE A N 1
ATOM 715 C CA . PHE A 1 87 ? -18.173 1.496 17.732 1.00 86.75 87 PHE A CA 1
ATOM 716 C C . PHE A 1 87 ? -19.395 1.217 18.618 1.00 86.75 87 PHE A C 1
ATOM 718 O O . PHE A 1 87 ? -19.224 0.724 19.728 1.00 86.75 87 PHE A O 1
ATOM 725 N N . SER A 1 88 ? -20.628 1.434 18.138 1.00 85.31 88 SER A N 1
ATOM 726 C CA . SER A 1 88 ? -21.844 1.154 18.924 1.00 85.31 88 SER A CA 1
ATOM 727 C C . SER A 1 88 ? -22.038 -0.337 19.236 1.00 85.31 88 SER A C 1
ATOM 729 O O . SER A 1 88 ? -22.774 -0.700 20.150 1.00 85.31 88 SER A O 1
ATOM 731 N N . LYS A 1 89 ? -21.350 -1.214 18.497 1.00 88.50 89 LYS A N 1
ATOM 732 C CA . LYS A 1 89 ? -21.391 -2.675 18.669 1.00 88.50 89 LY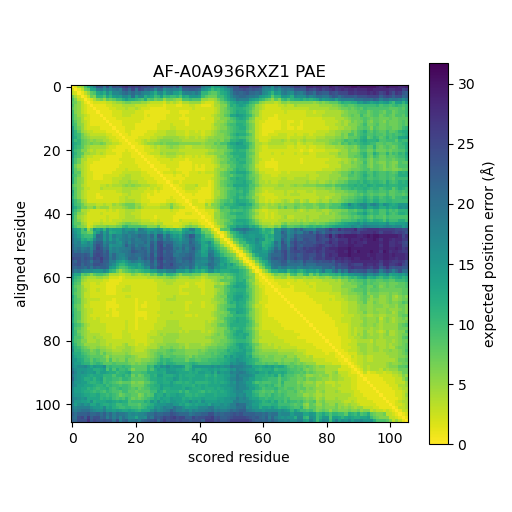S A CA 1
ATOM 733 C C . LYS A 1 89 ? -20.393 -3.204 19.699 1.00 88.50 89 LYS A C 1
ATOM 735 O O . LYS A 1 89 ? -20.317 -4.414 19.913 1.00 88.50 89 LYS A O 1
ATOM 740 N N . PHE A 1 90 ? -19.580 -2.333 20.284 1.00 88.06 90 PHE A N 1
ATOM 741 C CA . PHE A 1 90 ? -18.552 -2.712 21.241 1.00 88.06 90 PHE A CA 1
ATOM 742 C C . PHE A 1 90 ? -19.123 -2.620 22.656 1.00 88.06 90 PHE A C 1
ATOM 744 O O . PHE A 1 90 ? -19.904 -1.723 22.961 1.00 88.06 90 PHE A O 1
ATOM 751 N N . SER A 1 91 ? -18.732 -3.552 23.528 1.00 91.38 91 SER A N 1
ATOM 752 C CA . SER A 1 91 ? -19.025 -3.412 24.954 1.00 91.38 91 SER A CA 1
ATOM 753 C C . SER A 1 91 ? -18.284 -2.203 25.522 1.00 91.38 91 SER A C 1
ATOM 755 O O . SER A 1 91 ? -17.209 -1.843 25.033 1.00 91.38 91 SER A O 1
ATOM 757 N N . GLU A 1 92 ? -18.830 -1.616 26.585 1.00 89.81 92 GLU A N 1
ATOM 758 C CA . GLU A 1 92 ? -18.206 -0.503 27.305 1.00 89.81 92 GLU A CA 1
ATOM 759 C C . GLU A 1 92 ? -16.755 -0.827 27.694 1.00 89.81 92 GLU A C 1
ATOM 761 O O . GLU A 1 92 ? -15.852 -0.059 27.387 1.00 89.81 92 GLU A O 1
ATOM 766 N N . GLU A 1 93 ? -16.498 -2.026 28.227 1.00 91.56 93 GLU A N 1
ATOM 767 C CA . GLU A 1 93 ? -15.149 -2.503 28.568 1.00 91.56 93 GLU A CA 1
ATOM 768 C C . GLU A 1 93 ? -14.165 -2.436 27.387 1.00 91.56 93 GLU A C 1
ATOM 770 O O . GLU A 1 93 ? -13.014 -2.027 27.545 1.00 91.56 93 GLU A O 1
ATOM 775 N N . LYS A 1 94 ? -14.613 -2.812 26.180 1.00 88.31 94 LYS A N 1
ATOM 776 C CA . LYS A 1 94 ? -13.776 -2.775 24.973 1.00 88.31 9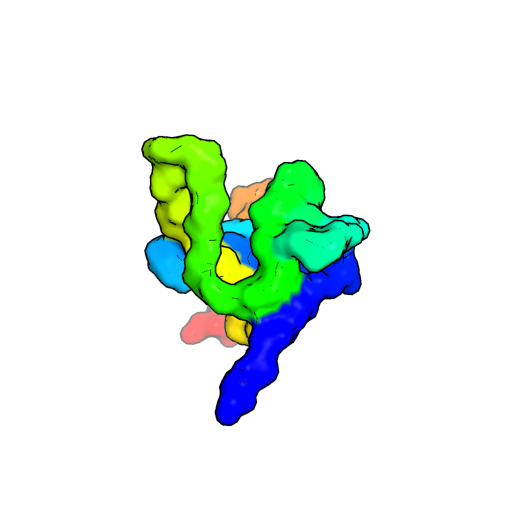4 LYS A CA 1
ATOM 777 C C . LYS A 1 94 ? -13.544 -1.346 24.500 1.00 88.31 94 LYS A C 1
ATOM 779 O O . LYS A 1 94 ? -12.443 -1.043 24.048 1.00 88.31 94 LYS A O 1
ATOM 784 N N . MET A 1 95 ? -14.548 -0.481 24.611 1.00 87.69 95 MET A N 1
ATOM 785 C CA . MET A 1 95 ? -14.407 0.938 24.286 1.00 87.69 95 MET A CA 1
ATOM 786 C C . MET A 1 95 ? -13.430 1.630 25.234 1.00 87.69 95 MET A C 1
ATOM 788 O O . MET A 1 95 ? -12.515 2.305 24.769 1.00 87.69 95 MET A O 1
ATOM 792 N N . THR A 1 96 ? -13.545 1.381 26.537 1.00 88.06 96 THR A N 1
ATOM 793 C CA . THR A 1 96 ? -12.625 1.902 27.555 1.00 88.06 96 THR A CA 1
ATOM 794 C C . THR A 1 96 ? -11.196 1.415 27.322 1.00 88.06 96 THR A C 1
ATOM 796 O O . THR A 1 96 ? -10.257 2.204 27.380 1.00 88.06 96 THR A O 1
ATOM 799 N N . ALA A 1 97 ? -11.005 0.139 26.971 1.00 88.19 97 ALA A N 1
ATOM 800 C CA . ALA A 1 97 ? -9.683 -0.385 26.631 1.00 88.19 97 ALA A CA 1
ATOM 801 C C . ALA A 1 97 ? -9.072 0.303 25.394 1.00 88.19 97 ALA A C 1
ATOM 803 O O . ALA A 1 97 ? -7.887 0.633 25.399 1.00 88.19 97 ALA A O 1
ATOM 804 N N . ILE A 1 98 ? -9.870 0.547 24.347 1.00 85.06 98 ILE A N 1
ATOM 805 C CA . ILE A 1 98 ? -9.417 1.262 23.144 1.00 85.06 98 ILE A CA 1
ATOM 806 C C . ILE A 1 98 ? -9.032 2.706 23.486 1.00 85.06 98 ILE A C 1
ATOM 808 O O . ILE A 1 98 ? -7.972 3.159 23.058 1.00 85.06 98 ILE A O 1
ATOM 812 N N . MET A 1 99 ? -9.847 3.408 24.278 1.00 85.69 99 MET A N 1
ATOM 813 C CA . MET A 1 99 ? -9.564 4.784 24.704 1.00 85.69 99 MET A CA 1
ATOM 814 C C . MET A 1 99 ? -8.270 4.870 25.515 1.00 85.69 99 MET A C 1
ATOM 816 O O . MET A 1 99 ? -7.389 5.654 25.171 1.00 85.69 99 MET A O 1
ATOM 820 N N . ASN A 1 100 ? -8.086 3.980 26.493 1.00 88.00 100 ASN A N 1
ATOM 821 C CA . ASN A 1 100 ? -6.861 3.926 27.293 1.00 88.00 100 ASN A CA 1
ATOM 822 C C . ASN A 1 100 ? -5.615 3.660 26.434 1.00 88.00 100 ASN A C 1
ATOM 824 O O . ASN A 1 100 ? -4.540 4.184 26.719 1.00 88.00 100 ASN A O 1
ATOM 828 N N . LEU A 1 101 ? -5.721 2.847 25.380 1.00 84.00 101 LEU A N 1
ATOM 829 C CA . LEU A 1 101 ? -4.602 2.615 24.462 1.00 84.00 101 LEU A CA 1
ATOM 830 C C . LEU A 1 101 ? -4.257 3.862 23.641 1.00 84.00 101 LEU A C 1
ATOM 832 O O . LEU A 1 101 ? -3.088 4.066 23.329 1.00 84.00 101 LEU A O 1
ATOM 836 N N . ILE A 1 102 ? -5.242 4.686 23.287 1.00 81.19 102 ILE A N 1
ATOM 837 C CA . ILE A 1 102 ? -5.011 5.930 22.546 1.00 81.19 102 ILE A CA 1
ATOM 838 C C . ILE A 1 102 ? -4.379 6.986 23.461 1.00 81.19 102 ILE A C 1
ATOM 840 O O . ILE A 1 102 ? -3.408 7.620 23.060 1.00 81.19 102 ILE A O 1
ATOM 844 N N . GLU A 1 103 ? -4.887 7.140 24.684 1.00 82.31 103 GLU A N 1
ATOM 845 C CA . GLU A 1 103 ? -4.422 8.154 25.642 1.00 82.31 103 GLU A CA 1
ATOM 846 C C . GLU A 1 103 ? -3.000 7.890 26.154 1.00 82.31 103 GLU A C 1
ATOM 848 O O . GLU A 1 103 ? -2.208 8.817 26.264 1.00 82.31 103 GLU A O 1
ATOM 853 N N . ASN A 1 104 ? -2.630 6.629 26.400 1.00 72.25 104 ASN A N 1
ATOM 854 C CA . ASN A 1 104 ? -1.296 6.278 26.913 1.00 72.25 104 ASN A CA 1
ATOM 855 C C . ASN A 1 104 ? -0.171 6.322 25.858 1.00 72.25 104 ASN A C 1
ATOM 857 O O . ASN A 1 104 ? 0.980 6.045 26.187 1.00 72.25 104 ASN A O 1
ATOM 861 N N . ASN A 1 105 ? -0.491 6.605 24.593 1.00 58.88 105 ASN A N 1
ATOM 862 C CA . ASN A 1 105 ? 0.482 6.715 23.499 1.00 58.88 105 ASN A CA 1
ATOM 863 C C . ASN A 1 105 ? 0.569 8.143 22.916 1.00 58.88 105 ASN A C 1
ATOM 865 O O . ASN A 1 105 ? 1.152 8.317 21.842 1.00 58.88 105 ASN A O 1
ATOM 869 N N . GLN A 1 106 ? -0.020 9.138 23.594 1.00 53.06 106 GLN A N 1
ATOM 870 C CA . GLN A 1 106 ? 0.190 10.572 23.342 1.00 53.06 106 GLN A CA 1
ATOM 871 C C . GLN A 1 106 ? 1.312 11.117 24.227 1.00 53.06 106 GLN A C 1
ATOM 873 O O . GLN A 1 106 ? 2.058 11.985 23.720 1.00 53.06 106 GLN A O 1
#

Radius of gyration: 18.75 Å; Cα contacts (8 Å, |Δi|>4): 130; chains: 1; bounding box: 48×26×52 Å

Nearest PDB structures (foldseek):
  5lmv-assembly1_a  TM=4.297E-01  e=8.201E+00  Thermus thermophilus HB8
  7pkt-assembly1_s  TM=3.392E-01  e=5.304E+00  Chlamydomonas reinhardtii

Mean predicted aligned error: 8.54 Å

Foldseek 3Di:
DDQQQFDDQQWKKFKDAPRATDDIFGFHDDDPFWTDGPHDIDGGRDDWDDDDDDDDDPNITMDTDDPVNVVRVVVVVVVVCVVPDDCVPDDPVVVVVVVVVVVVVD

Solvent-accessible surface area (backbone atoms only — not comparable to full-atom values): 6515 Å² total; per-residue (Å²): 134,86,81,68,59,64,63,47,65,68,42,43,35,33,34,24,45,94,91,37,74,77,51,79,39,53,23,74,42,66,60,99,59,34,25,28,30,101,86,47,79,39,71,18,68,58,74,90,70,86,81,61,90,68,100,51,80,74,76,57,49,70,41,70,73,42,74,66,57,54,50,51,45,49,54,52,54,50,50,56,48,57,75,68,53,72,66,88,80,51,54,68,71,57,50,52,53,53,49,54,58,56,63,78,72,112